Protein AF-A0A6N2YYC2-F1 (afdb_monomer_lite)

Radius of gyration: 17.38 Å; chains: 1; bounding box: 59×26×40 Å

Secondary structure (DSSP, 8-state):
--SS-HHHHHHHHHHHHHHHHHHHHHHHHHHTT-HHHHHHHHHHHHHS--GGG-HHHHHHHHHHHHIIIII----THHHHSPPSSHHHHHHHHHHHHHHHHHTT-HHHHHHHHHTTTTS-TTSHHHHHHHHHHHHT-

Structure (mmCIF, N/CA/C/O backbone):
data_AF-A0A6N2YYC2-F1
#
_entry.id   AF-A0A6N2YYC2-F1
#
loop_
_atom_site.group_PDB
_atom_site.id
_atom_site.type_symbol
_atom_site.label_atom_id
_atom_site.label_alt_id
_atom_site.label_comp_id
_atom_site.label_asym_id
_atom_site.label_entity_id
_atom_site.label_seq_id
_atom_site.pdbx_PDB_ins_code
_atom_site.Cartn_x
_atom_site.Cartn_y
_atom_site.Cartn_z
_atom_site.occupancy
_atom_site.B_iso_or_equiv
_atom_site.auth_seq_id
_atom_site.auth_comp_id
_atom_site.auth_asym_id
_atom_site.auth_atom_id
_atom_site.pdbx_PDB_model_num
ATOM 1 N N . MET A 1 1 ? 44.200 -0.763 -17.887 1.00 52.22 1 MET A N 1
ATOM 2 C CA . MET A 1 1 ? 42.762 -0.768 -18.244 1.00 52.22 1 MET A CA 1
ATOM 3 C C . MET A 1 1 ? 41.946 -1.064 -16.996 1.00 52.22 1 MET A C 1
ATOM 5 O O . MET A 1 1 ? 42.324 -1.965 -16.259 1.00 52.22 1 MET A O 1
ATOM 9 N N . SER A 1 2 ? 40.895 -0.287 -16.713 1.00 64.62 2 SER A N 1
ATOM 10 C CA . SER A 1 2 ? 40.058 -0.505 -15.522 1.00 64.6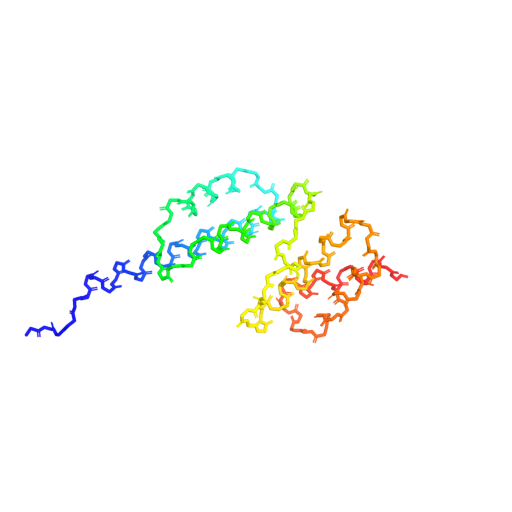2 2 SER A CA 1
ATOM 11 C C . SER A 1 2 ? 39.385 -1.879 -15.592 1.00 64.62 2 SER A C 1
ATOM 13 O O . SER A 1 2 ? 38.756 -2.204 -16.596 1.00 64.62 2 SER A O 1
ATOM 15 N N . LYS A 1 3 ? 39.495 -2.670 -14.516 1.00 82.19 3 LYS A N 1
ATOM 16 C CA . LYS A 1 3 ? 38.835 -3.982 -14.346 1.00 82.19 3 LYS A CA 1
ATOM 17 C C . LYS A 1 3 ? 37.299 -3.887 -14.411 1.00 82.19 3 LYS A C 1
ATOM 19 O O . LYS A 1 3 ? 36.624 -4.905 -14.526 1.00 82.19 3 LYS A O 1
ATOM 24 N N . TYR A 1 4 ? 36.753 -2.670 -14.337 1.00 82.38 4 TYR A N 1
ATOM 25 C CA . TYR A 1 4 ? 35.329 -2.393 -14.213 1.00 82.38 4 TYR A CA 1
ATOM 26 C C . TYR A 1 4 ? 34.798 -1.564 -15.384 1.00 82.38 4 TYR A C 1
ATOM 28 O O . TYR A 1 4 ? 35.331 -0.506 -15.723 1.00 82.38 4 TYR A O 1
ATOM 36 N N . ASN A 1 5 ? 33.678 -2.012 -15.957 1.00 91.12 5 ASN A N 1
ATOM 37 C CA . ASN A 1 5 ? 32.939 -1.266 -16.972 1.00 91.12 5 ASN A CA 1
ATOM 38 C C . ASN A 1 5 ? 31.990 -0.258 -16.297 1.00 91.12 5 ASN A C 1
ATOM 40 O O . ASN A 1 5 ? 30.835 -0.575 -16.004 1.00 91.12 5 ASN A O 1
ATOM 44 N N . LEU A 1 6 ? 32.488 0.956 -16.046 1.00 91.06 6 LEU A N 1
ATOM 45 C CA . LEU A 1 6 ? 31.743 2.020 -15.360 1.00 91.06 6 LEU A CA 1
ATOM 46 C C . LEU A 1 6 ? 30.436 2.395 -16.077 1.00 91.06 6 LEU A C 1
ATOM 48 O O . LEU A 1 6 ? 29.420 2.593 -15.417 1.00 91.06 6 LEU A O 1
ATOM 52 N N . LYS A 1 7 ? 30.420 2.402 -17.418 1.00 91.12 7 LYS A N 1
ATOM 53 C CA . LYS A 1 7 ? 29.208 2.677 -18.212 1.00 91.12 7 LYS A CA 1
ATOM 54 C C . LYS A 1 7 ? 28.099 1.663 -17.916 1.00 91.12 7 LYS A C 1
ATOM 56 O O . LYS A 1 7 ? 26.943 2.039 -17.742 1.00 91.12 7 LYS A O 1
ATOM 61 N N . LYS A 1 8 ? 28.453 0.379 -17.815 1.00 89.94 8 LYS A N 1
ATOM 62 C CA . LYS A 1 8 ? 27.513 -0.697 -17.465 1.00 89.94 8 LYS A CA 1
ATOM 63 C C . LYS A 1 8 ? 26.997 -0.565 -16.030 1.00 89.94 8 LYS A C 1
ATOM 65 O O . LYS A 1 8 ? 25.815 -0.798 -15.792 1.00 89.94 8 LYS A O 1
ATOM 70 N N . ILE A 1 9 ? 27.867 -0.203 -15.085 1.00 89.94 9 ILE A N 1
ATOM 71 C CA . ILE A 1 9 ? 27.485 0.006 -13.679 1.00 89.94 9 ILE A CA 1
ATOM 72 C C . ILE A 1 9 ? 26.501 1.173 -13.569 1.00 89.94 9 ILE A C 1
ATOM 74 O O . ILE A 1 9 ? 25.449 1.026 -12.951 1.00 89.94 9 ILE A O 1
ATOM 78 N N . TRP A 1 10 ? 26.802 2.292 -14.227 1.00 91.75 10 TRP A N 1
ATOM 79 C CA . TRP A 1 10 ? 25.946 3.474 -14.215 1.00 91.75 10 TRP A CA 1
ATOM 80 C C . TRP A 1 10 ? 24.581 3.215 -14.862 1.00 91.75 10 TRP A C 1
ATOM 82 O O . TRP A 1 10 ? 23.561 3.607 -14.304 1.00 91.75 10 TRP A O 1
ATOM 92 N N . GLY A 1 11 ? 24.540 2.470 -15.975 1.00 91.81 11 GLY A N 1
ATOM 93 C CA . GLY A 1 11 ? 23.280 2.041 -16.591 1.00 91.81 11 GLY A CA 1
ATOM 94 C C . GLY A 1 11 ? 22.398 1.236 -15.630 1.00 91.81 11 GLY A C 1
ATOM 95 O O . GLY A 1 11 ? 21.236 1.569 -15.444 1.00 91.81 11 GLY A O 1
ATOM 96 N N . ARG A 1 12 ? 22.969 0.241 -14.934 1.00 89.88 12 ARG A N 1
ATOM 97 C CA . ARG A 1 12 ? 22.229 -0.568 -13.945 1.00 89.88 12 ARG A CA 1
ATOM 98 C C . ARG A 1 12 ? 21.709 0.250 -12.767 1.00 89.88 12 ARG A C 1
ATOM 100 O O . ARG A 1 12 ? 20.599 -0.001 -12.305 1.00 89.88 12 ARG A O 1
ATOM 107 N N . LEU A 1 13 ? 22.517 1.189 -12.269 1.00 91.50 13 LEU A N 1
ATOM 108 C CA . LEU A 1 13 ? 22.107 2.080 -11.186 1.00 91.50 13 LEU A CA 1
ATOM 109 C C . LEU A 1 13 ? 20.922 2.938 -11.628 1.00 91.50 13 LEU A C 1
ATOM 111 O O . LEU A 1 13 ? 19.908 2.953 -10.945 1.00 91.50 13 LEU A O 1
ATOM 115 N N . ARG A 1 14 ? 21.026 3.578 -12.797 1.00 93.44 14 ARG A N 1
ATOM 116 C CA . ARG A 1 14 ? 19.960 4.405 -13.368 1.00 93.44 14 ARG A CA 1
ATOM 117 C C . ARG A 1 14 ? 18.664 3.618 -13.550 1.00 93.44 14 ARG A C 1
ATOM 119 O O . ARG A 1 14 ? 17.609 4.109 -13.170 1.00 93.44 14 ARG A O 1
ATOM 126 N N . ASP A 1 15 ? 18.741 2.409 -14.098 1.00 94.62 15 ASP A N 1
ATOM 127 C CA . ASP A 1 15 ? 17.562 1.576 -14.347 1.00 94.62 15 ASP A CA 1
ATOM 128 C C . ASP A 1 15 ? 16.889 1.141 -13.029 1.00 94.62 15 ASP A C 1
ATOM 130 O O . ASP A 1 15 ? 15.665 1.137 -12.928 1.00 94.62 15 ASP A O 1
ATOM 134 N N . TYR A 1 16 ? 17.684 0.831 -11.995 1.00 94.12 16 TYR A N 1
ATOM 135 C CA . TYR A 1 16 ? 17.166 0.549 -10.651 1.00 94.12 16 TYR A CA 1
ATOM 136 C C . TYR A 1 16 ? 16.518 1.784 -10.015 1.00 94.12 16 TYR A C 1
ATOM 138 O O . TYR A 1 16 ? 15.413 1.690 -9.491 1.00 94.12 16 TYR A O 1
ATOM 146 N N . THR A 1 17 ? 17.176 2.944 -10.085 1.00 94.94 17 THR A N 1
ATOM 147 C CA . THR A 1 17 ? 16.626 4.203 -9.569 1.00 94.94 17 THR A CA 1
ATOM 148 C C . THR A 1 17 ? 15.314 4.548 -10.264 1.00 94.94 17 THR A C 1
ATOM 150 O O . THR A 1 17 ? 14.357 4.884 -9.583 1.00 94.94 17 THR A O 1
ATOM 153 N N . PHE A 1 18 ? 15.237 4.402 -11.590 1.00 96.44 18 PHE A N 1
ATOM 154 C CA . PHE A 1 18 ? 14.009 4.650 -12.343 1.00 96.44 18 PHE A CA 1
ATOM 155 C C . PHE A 1 18 ? 12.859 3.759 -11.861 1.00 96.44 18 PHE A C 1
ATOM 157 O O . PHE A 1 18 ? 11.798 4.274 -11.531 1.00 96.44 18 PHE A O 1
ATOM 164 N N . LEU A 1 19 ? 13.095 2.447 -11.729 1.00 96.88 19 LEU A N 1
ATOM 165 C CA . LEU A 1 19 ? 12.095 1.498 -11.234 1.00 96.88 19 LEU A CA 1
ATOM 166 C C . LEU A 1 19 ? 11.551 1.890 -9.848 1.00 96.88 19 LEU A C 1
ATOM 168 O O . LEU A 1 19 ? 10.338 1.944 -9.655 1.00 96.88 19 LEU A O 1
ATOM 172 N N . ILE A 1 20 ? 12.443 2.176 -8.894 1.00 96.50 20 ILE A N 1
ATOM 173 C CA . ILE A 1 20 ? 12.047 2.532 -7.525 1.00 96.50 20 ILE A CA 1
ATOM 174 C C . ILE A 1 20 ? 11.344 3.891 -7.489 1.00 96.50 20 ILE A C 1
ATOM 176 O O . ILE A 1 20 ? 10.309 4.021 -6.844 1.00 96.50 20 ILE A O 1
ATOM 180 N N . SER A 1 21 ? 11.857 4.895 -8.202 1.00 96.94 21 SER A N 1
ATOM 181 C CA . SER A 1 21 ? 11.240 6.221 -8.239 1.00 96.94 21 SER A CA 1
ATOM 182 C C . SER A 1 21 ? 9.846 6.192 -8.865 1.00 96.94 21 SER A C 1
ATOM 184 O O . SER A 1 21 ? 8.949 6.825 -8.320 1.00 96.94 21 SER A O 1
ATOM 186 N N . SER A 1 22 ? 9.627 5.441 -9.951 1.00 98.00 22 SER A N 1
ATOM 187 C CA . SER A 1 22 ? 8.288 5.278 -10.536 1.00 98.00 22 SER A CA 1
ATOM 188 C C . SER A 1 22 ? 7.309 4.635 -9.556 1.00 98.00 22 SER A C 1
ATOM 190 O O . SER A 1 22 ? 6.174 5.086 -9.449 1.00 98.00 22 SER A O 1
ATOM 192 N N . PHE A 1 23 ? 7.751 3.618 -8.813 1.00 98.12 23 PHE A N 1
ATOM 193 C CA . PHE A 1 23 ? 6.931 2.965 -7.795 1.00 98.12 23 PHE A CA 1
ATOM 194 C C . PHE A 1 23 ? 6.575 3.899 -6.627 1.00 98.12 23 PHE A C 1
ATOM 196 O O . PHE A 1 23 ? 5.410 3.988 -6.244 1.00 98.12 23 PHE A O 1
ATOM 203 N N . GLU A 1 24 ? 7.552 4.616 -6.064 1.00 97.69 24 GLU A N 1
ATOM 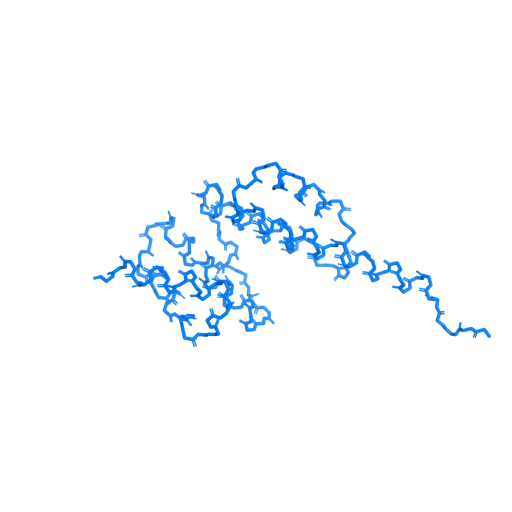204 C CA . GLU A 1 24 ? 7.290 5.507 -4.927 1.00 97.69 24 GLU A CA 1
ATOM 205 C C . GLU A 1 24 ? 6.444 6.721 -5.328 1.00 97.69 24 GLU A C 1
ATOM 207 O O . GLU A 1 24 ? 5.538 7.098 -4.588 1.00 97.69 24 GLU A O 1
ATOM 212 N N . LEU A 1 25 ? 6.671 7.298 -6.515 1.00 98.44 25 LEU A N 1
ATOM 213 C CA . LEU A 1 25 ? 5.842 8.396 -7.021 1.00 98.44 25 LEU A CA 1
ATOM 214 C C . LEU A 1 25 ? 4.404 7.940 -7.275 1.00 98.44 25 LEU A C 1
ATOM 216 O O . LEU A 1 25 ? 3.483 8.635 -6.862 1.00 98.44 25 LEU A O 1
ATOM 220 N N . LEU A 1 26 ? 4.204 6.742 -7.837 1.00 98.75 26 LEU A N 1
ATOM 221 C CA . LEU A 1 26 ? 2.870 6.163 -7.987 1.00 98.75 26 LEU A CA 1
ATOM 222 C C . LEU A 1 26 ? 2.145 6.044 -6.639 1.00 98.75 26 LEU A C 1
ATOM 224 O O . LEU A 1 26 ? 0.994 6.456 -6.521 1.00 98.75 26 LEU A O 1
ATOM 228 N N . LYS A 1 27 ? 2.817 5.531 -5.601 1.00 97.94 27 LYS A N 1
ATOM 229 C CA . LYS A 1 27 ? 2.237 5.450 -4.251 1.00 97.94 27 LYS A CA 1
ATOM 230 C C . LYS A 1 27 ? 1.819 6.815 -3.717 1.00 97.94 27 LYS A C 1
ATOM 232 O O . LYS A 1 27 ? 0.736 6.930 -3.152 1.00 97.94 27 LYS A O 1
ATOM 237 N N . VAL A 1 28 ? 2.657 7.838 -3.890 1.00 98.06 28 VAL A N 1
ATOM 238 C CA . VAL A 1 28 ? 2.321 9.208 -3.477 1.00 98.06 28 VAL A CA 1
ATOM 239 C C . VAL A 1 28 ? 1.092 9.711 -4.237 1.00 98.06 28 VAL A C 1
ATOM 241 O O . VAL A 1 28 ? 0.156 10.197 -3.606 1.00 98.06 28 VAL A O 1
ATOM 244 N N . SER A 1 29 ? 1.042 9.539 -5.559 1.00 98.56 29 SER A N 1
ATOM 245 C CA . SER A 1 29 ? -0.100 9.955 -6.385 1.00 98.56 29 SER A CA 1
ATOM 246 C C . SER A 1 29 ? -1.403 9.256 -5.990 1.00 98.56 29 SER A C 1
ATOM 248 O O . SER A 1 29 ? -2.448 9.903 -5.966 1.00 98.56 29 SER A O 1
ATOM 250 N N . ILE A 1 30 ? -1.343 7.971 -5.615 1.00 98.56 30 ILE A N 1
ATOM 251 C CA . ILE A 1 30 ? -2.493 7.218 -5.089 1.00 98.56 30 ILE A CA 1
ATOM 252 C C . ILE A 1 30 ? -3.042 7.875 -3.815 1.00 98.56 30 ILE A C 1
ATOM 254 O O . ILE A 1 30 ? -4.240 8.136 -3.727 1.00 98.56 30 ILE A O 1
ATOM 258 N N . HIS A 1 31 ? -2.177 8.190 -2.847 1.00 97.25 31 HIS A N 1
ATOM 259 C CA . HIS A 1 31 ? -2.593 8.838 -1.594 1.00 97.25 31 HIS A CA 1
ATOM 260 C C . HIS A 1 31 ? -3.095 10.269 -1.793 1.00 97.25 31 HIS A C 1
ATOM 262 O O . HIS A 1 31 ? -3.999 10.704 -1.085 1.00 97.25 31 HIS A O 1
ATOM 268 N N . LEU A 1 32 ? -2.561 10.983 -2.786 1.00 97.75 32 LEU A N 1
ATOM 269 C CA . LEU A 1 32 ? -3.039 12.310 -3.183 1.00 97.75 32 LEU A CA 1
ATOM 270 C C . LEU A 1 32 ? -4.322 12.279 -4.027 1.00 97.75 32 LEU A C 1
ATOM 272 O O . LEU A 1 32 ? -4.871 13.341 -4.311 1.00 97.75 32 LEU A O 1
ATOM 276 N N . GLN A 1 33 ? -4.800 11.095 -4.424 1.00 97.94 33 GLN A N 1
ATOM 277 C CA . GLN A 1 33 ? -5.955 10.921 -5.310 1.00 97.94 33 GLN A CA 1
ATOM 278 C C . GLN A 1 33 ? -5.783 11.621 -6.678 1.00 97.94 33 GLN A C 1
ATOM 280 O O . GLN A 1 33 ? -6.767 11.978 -7.330 1.00 97.94 33 GLN A O 1
ATOM 285 N N . ASP A 1 34 ? -4.542 11.816 -7.150 1.00 98.44 34 ASP A N 1
ATOM 286 C CA . ASP A 1 34 ? -4.280 12.446 -8.452 1.00 98.44 34 ASP A CA 1
ATOM 287 C C . ASP A 1 34 ? -4.353 11.407 -9.576 1.00 98.44 34 ASP A C 1
ATOM 289 O O . ASP A 1 34 ? -3.364 10.770 -9.940 1.00 98.44 34 ASP A O 1
ATOM 293 N N . ALA A 1 35 ? -5.544 11.246 -10.153 1.00 98.12 35 ALA A N 1
ATOM 294 C CA . ALA A 1 35 ? -5.806 10.273 -11.211 1.00 98.12 35 ALA A CA 1
ATOM 295 C C . ALA A 1 35 ? -4.889 10.415 -12.442 1.00 98.12 35 ALA A C 1
ATOM 297 O O . ALA A 1 35 ? -4.596 9.415 -13.103 1.00 98.12 35 ALA A O 1
ATOM 298 N N . ARG A 1 36 ? -4.431 11.634 -12.765 1.00 98.31 36 ARG A N 1
ATOM 299 C CA . ARG A 1 36 ? -3.553 11.863 -13.925 1.00 98.31 36 ARG A CA 1
ATOM 300 C C . ARG A 1 36 ? -2.160 11.325 -13.640 1.00 98.31 36 ARG A C 1
ATOM 302 O O . ARG A 1 36 ? -1.617 10.586 -14.460 1.00 98.31 36 ARG A O 1
ATOM 309 N N . ASP A 1 37 ? -1.620 11.655 -12.472 1.00 98.44 37 ASP A N 1
ATOM 310 C CA . ASP A 1 37 ? -0.295 11.192 -12.073 1.00 98.44 37 ASP A CA 1
ATOM 311 C C . ASP A 1 37 ? -0.286 9.687 -11.786 1.00 98.44 37 ASP A C 1
ATOM 313 O O . ASP A 1 37 ? 0.680 9.013 -12.137 1.00 98.44 37 ASP A O 1
ATOM 317 N N . ILE A 1 38 ? -1.377 9.130 -11.243 1.00 98.69 38 ILE A N 1
ATOM 318 C CA . ILE A 1 38 ? -1.549 7.676 -11.099 1.00 98.69 38 ILE A CA 1
ATOM 319 C C . ILE A 1 38 ? -1.382 6.998 -12.462 1.00 98.69 38 ILE A C 1
ATOM 321 O O . ILE A 1 38 ? -0.498 6.158 -12.618 1.00 98.69 38 ILE A O 1
ATOM 325 N N . ALA A 1 39 ? -2.164 7.403 -13.468 1.00 98.44 39 ALA A N 1
ATOM 326 C CA . ALA A 1 39 ? -2.085 6.806 -14.800 1.00 98.44 39 ALA A CA 1
ATOM 327 C C . ALA A 1 39 ? -0.685 6.962 -15.422 1.00 98.44 39 ALA A C 1
ATOM 329 O O . ALA A 1 39 ? -0.150 6.022 -16.016 1.00 98.44 39 ALA A O 1
ATOM 330 N N . PHE A 1 40 ? -0.061 8.132 -15.248 1.00 98.50 40 PHE A N 1
ATOM 331 C CA . PHE A 1 40 ? 1.290 8.391 -15.736 1.00 98.50 40 PHE A CA 1
ATOM 332 C C . PHE A 1 40 ? 2.329 7.467 -15.086 1.00 98.50 40 PHE A C 1
ATOM 334 O O . PHE A 1 40 ? 3.115 6.831 -15.793 1.00 98.50 40 PHE A O 1
ATOM 341 N N . PHE A 1 41 ? 2.351 7.363 -13.755 1.00 98.62 41 PHE A N 1
ATOM 342 C CA . PHE A 1 41 ? 3.351 6.562 -13.052 1.00 98.62 41 PHE A CA 1
ATOM 343 C C . PHE A 1 41 ? 3.087 5.054 -13.133 1.00 98.62 41 PHE A C 1
ATOM 345 O O . PHE A 1 41 ? 4.055 4.293 -13.138 1.00 98.62 41 PHE A O 1
ATOM 352 N N . GLU A 1 42 ? 1.839 4.606 -13.300 1.00 98.31 42 GLU A N 1
ATOM 353 C CA . GLU A 1 42 ? 1.525 3.221 -13.687 1.00 98.31 42 GLU A CA 1
ATOM 354 C C . GLU A 1 42 ? 2.171 2.871 -15.033 1.00 98.31 42 GLU A C 1
ATOM 356 O O . GLU A 1 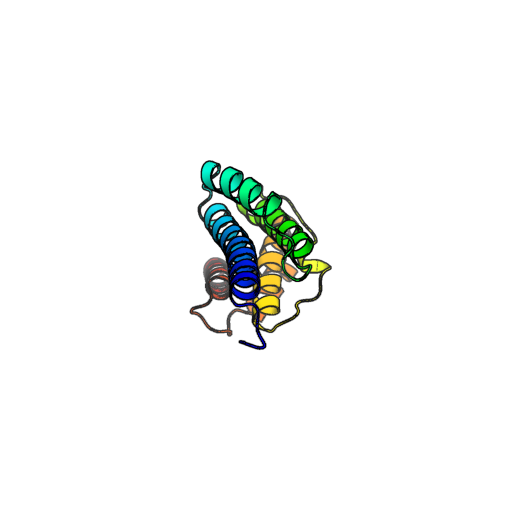42 ? 2.847 1.844 -15.165 1.00 98.31 42 GLU A O 1
ATOM 361 N N . GLU A 1 43 ? 2.041 3.759 -16.023 1.00 98.12 43 GLU A N 1
ATOM 362 C CA . GLU A 1 43 ? 2.688 3.581 -17.319 1.00 98.12 43 GLU A CA 1
ATOM 363 C C . GLU A 1 43 ? 4.220 3.557 -17.177 1.00 98.12 43 GLU A C 1
ATOM 365 O O . GLU A 1 43 ? 4.866 2.651 -17.717 1.00 98.12 43 GLU A O 1
ATOM 370 N N . GLN A 1 44 ? 4.814 4.486 -16.415 1.00 97.88 44 GLN A N 1
ATOM 371 C CA . GLN A 1 44 ? 6.266 4.503 -16.184 1.00 97.88 44 GLN A CA 1
ATOM 372 C C . GLN A 1 44 ? 6.754 3.221 -15.498 1.00 97.88 44 GLN A C 1
ATOM 374 O O . GLN A 1 44 ? 7.745 2.629 -15.932 1.00 97.88 44 GLN A O 1
ATOM 379 N N . LEU A 1 45 ? 6.042 2.757 -14.467 1.00 97.62 45 LEU A N 1
ATOM 380 C CA . LEU A 1 45 ? 6.383 1.544 -13.732 1.00 97.62 45 LEU A CA 1
ATOM 381 C C . LEU A 1 45 ? 6.294 0.301 -14.629 1.00 97.62 45 LEU A C 1
ATOM 383 O O . LEU A 1 45 ? 7.185 -0.549 -14.590 1.00 97.62 45 LEU A O 1
ATOM 387 N N . SER A 1 46 ? 5.278 0.211 -15.494 1.00 95.50 46 SER A N 1
ATOM 388 C CA . SER A 1 46 ? 5.138 -0.911 -16.434 1.00 95.50 46 SER A CA 1
ATOM 389 C C . SER A 1 46 ? 6.313 -0.992 -17.424 1.00 95.50 46 SER A C 1
ATOM 391 O O . SER A 1 46 ? 6.864 -2.078 -17.666 1.00 95.50 46 SER A O 1
ATOM 393 N N . LYS A 1 47 ? 6.755 0.170 -17.929 1.00 94.88 47 LYS A N 1
ATOM 394 C CA . LYS A 1 47 ? 7.869 0.326 -18.877 1.00 94.88 47 LYS A CA 1
ATOM 395 C C . LYS A 1 47 ? 9.246 0.245 -18.220 1.00 94.88 47 LYS A C 1
ATOM 397 O O . LYS A 1 47 ? 10.240 0.095 -18.933 1.00 94.88 47 LYS A O 1
ATOM 402 N N . ALA A 1 48 ? 9.329 0.321 -16.893 1.00 95.38 48 ALA A N 1
ATOM 403 C CA . ALA A 1 48 ? 10.596 0.262 -16.184 1.00 95.38 48 ALA A CA 1
ATOM 404 C C . ALA A 1 48 ? 11.340 -1.063 -16.466 1.00 95.38 48 ALA A C 1
ATOM 406 O O . ALA A 1 48 ? 10.713 -2.130 -16.589 1.00 95.38 48 ALA A O 1
ATOM 407 N N . PRO A 1 49 ? 12.682 -1.035 -16.563 1.00 94.19 49 PRO A N 1
ATOM 408 C CA . PRO A 1 49 ? 13.478 -2.252 -16.640 1.00 94.19 49 PRO A CA 1
ATOM 409 C C . PRO A 1 49 ? 13.285 -3.103 -15.382 1.00 94.19 49 PRO A C 1
ATOM 411 O O . PRO A 1 49 ? 13.215 -2.568 -14.275 1.00 94.19 49 PRO A O 1
ATOM 414 N N . ASP A 1 50 ? 13.265 -4.429 -15.527 1.00 92.62 50 ASP A N 1
ATOM 415 C CA . ASP A 1 50 ? 13.213 -5.345 -14.381 1.00 92.62 50 ASP A CA 1
ATOM 416 C C . ASP A 1 50 ? 14.591 -5.487 -13.712 1.00 92.62 50 ASP A C 1
ATOM 418 O O . ASP A 1 50 ? 15.261 -6.523 -13.739 1.00 92.62 50 ASP A O 1
ATOM 422 N N . SER A 1 51 ? 15.071 -4.375 -13.159 1.00 84.00 51 SER A N 1
ATOM 423 C CA . SER A 1 51 ? 16.353 -4.322 -12.473 1.00 84.00 51 SER A CA 1
ATOM 424 C C . SER A 1 51 ? 16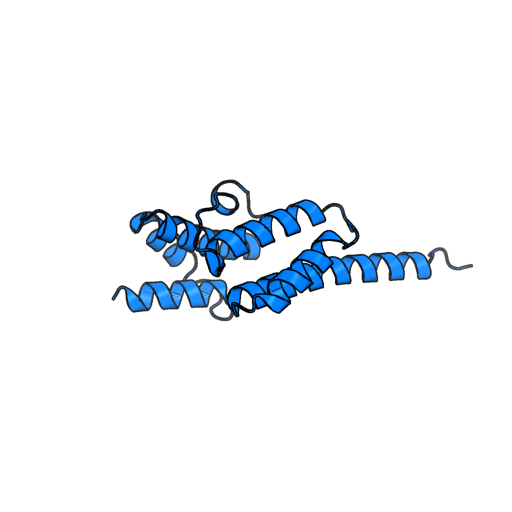.272 -5.140 -11.184 1.00 84.00 51 SER A C 1
ATOM 426 O O . SER A 1 51 ? 15.503 -4.817 -10.282 1.00 84.00 51 SER A O 1
ATOM 428 N N . LYS A 1 52 ? 17.093 -6.196 -11.096 1.00 83.44 52 LYS A N 1
ATOM 429 C CA . LYS A 1 52 ? 17.158 -7.156 -9.974 1.00 83.44 52 LYS A CA 1
ATOM 430 C C . LYS A 1 52 ? 15.932 -8.075 -9.802 1.00 83.44 52 LYS A C 1
ATOM 432 O O . LYS A 1 52 ? 15.844 -8.726 -8.768 1.00 83.44 52 LYS A O 1
ATOM 437 N N . GLY A 1 53 ? 15.034 -8.176 -10.786 1.00 87.38 53 GLY A N 1
ATOM 438 C CA . GLY A 1 53 ? 13.920 -9.140 -10.753 1.00 87.38 53 GLY A CA 1
ATOM 439 C C . GLY A 1 53 ? 12.761 -8.767 -9.818 1.00 87.38 53 GLY A C 1
ATOM 440 O O . GLY A 1 53 ? 11.953 -9.622 -9.469 1.00 87.38 53 GLY A O 1
ATOM 441 N N . GLY A 1 54 ? 12.704 -7.515 -9.352 1.00 90.62 54 GLY A N 1
ATOM 442 C CA . GLY A 1 54 ? 11.712 -7.047 -8.379 1.00 90.62 54 GLY A CA 1
ATOM 443 C C . GLY A 1 54 ? 10.492 -6.356 -8.989 1.00 90.62 54 GLY A C 1
ATOM 444 O O . GLY A 1 54 ? 9.563 -6.023 -8.253 1.00 90.62 54 GLY A O 1
ATOM 445 N N . LYS A 1 55 ? 10.459 -6.113 -10.308 1.00 95.62 55 LYS A N 1
ATOM 446 C CA . LYS A 1 55 ? 9.421 -5.270 -10.921 1.00 95.62 55 LYS A CA 1
ATOM 447 C C . LYS A 1 55 ? 8.020 -5.838 -10.735 1.00 95.62 55 LYS A C 1
ATOM 449 O O . LYS A 1 55 ? 7.118 -5.094 -10.370 1.00 95.62 55 LYS A O 1
ATOM 454 N N . ALA A 1 56 ? 7.835 -7.139 -10.955 1.00 95.56 56 ALA A N 1
ATOM 455 C CA . ALA A 1 56 ? 6.520 -7.770 -10.833 1.00 95.56 56 ALA A CA 1
ATOM 456 C C . ALA A 1 56 ? 5.929 -7.598 -9.424 1.00 95.56 56 ALA A C 1
ATOM 458 O O . ALA A 1 56 ? 4.751 -7.279 -9.285 1.00 95.56 56 ALA A O 1
ATOM 459 N N . LYS A 1 57 ? 6.770 -7.719 -8.387 1.00 94.75 57 LYS A N 1
ATOM 460 C CA . LYS A 1 57 ? 6.378 -7.493 -6.992 1.00 94.75 57 LYS A CA 1
ATOM 461 C C . LYS A 1 57 ? 5.956 -6.043 -6.747 1.00 94.75 57 LYS A C 1
ATOM 463 O O . LYS A 1 57 ? 4.929 -5.808 -6.121 1.00 94.75 57 LYS A O 1
ATOM 468 N N . LEU A 1 58 ? 6.718 -5.076 -7.264 1.00 96.44 58 LEU A N 1
ATOM 469 C CA . LEU A 1 58 ? 6.389 -3.651 -7.139 1.00 96.44 58 LEU A CA 1
ATOM 470 C C . LEU A 1 58 ? 5.091 -3.291 -7.872 1.00 96.44 58 LEU A C 1
ATOM 472 O O . LEU A 1 58 ? 4.282 -2.544 -7.334 1.00 96.44 58 LEU A O 1
ATOM 476 N N . VAL A 1 59 ? 4.865 -3.852 -9.063 1.00 97.69 59 VAL A N 1
ATOM 477 C CA . VAL A 1 59 ? 3.620 -3.666 -9.826 1.00 97.69 59 VAL A CA 1
ATOM 478 C C . VAL A 1 59 ? 2.424 -4.239 -9.067 1.00 97.69 59 VAL A C 1
ATOM 480 O O . VAL A 1 59 ? 1.435 -3.537 -8.887 1.00 97.69 59 VAL A O 1
ATOM 483 N N . ALA A 1 60 ? 2.522 -5.477 -8.569 1.00 97.50 60 ALA A N 1
ATOM 484 C CA . ALA A 1 60 ? 1.448 -6.105 -7.799 1.00 97.50 60 ALA A CA 1
ATOM 485 C C . ALA A 1 60 ? 1.130 -5.324 -6.514 1.00 97.50 60 ALA A C 1
ATOM 487 O O . ALA A 1 60 ? -0.033 -5.073 -6.207 1.00 97.50 60 ALA A O 1
ATOM 488 N N . GLN A 1 61 ? 2.165 -4.876 -5.799 1.00 98.00 61 GLN A N 1
ATOM 489 C CA . GLN A 1 61 ? 1.996 -4.051 -4.609 1.00 98.00 61 GLN A CA 1
ATOM 490 C C . GLN A 1 61 ? 1.348 -2.700 -4.928 1.00 98.00 61 GLN A C 1
ATOM 492 O O . GLN A 1 61 ? 0.452 -2.283 -4.203 1.00 98.00 61 GLN A O 1
ATOM 497 N N . ALA A 1 62 ? 1.774 -2.014 -5.992 1.00 98.31 62 ALA A N 1
ATOM 498 C CA . ALA A 1 62 ? 1.182 -0.738 -6.388 1.00 98.31 62 ALA A CA 1
ATOM 499 C C . ALA A 1 62 ? -0.296 -0.887 -6.772 1.00 98.31 62 ALA A C 1
ATOM 501 O O . ALA A 1 62 ? -1.111 -0.067 -6.353 1.00 98.31 62 ALA A O 1
ATOM 502 N N . GLN A 1 63 ? -0.645 -1.959 -7.494 1.00 98.56 63 GLN A N 1
ATOM 503 C CA . GLN A 1 63 ? -2.033 -2.270 -7.828 1.00 98.56 63 GLN A CA 1
ATOM 504 C C . GLN A 1 63 ? -2.871 -2.479 -6.564 1.00 98.56 63 GLN A C 1
ATOM 506 O O . GLN A 1 63 ? -3.906 -1.844 -6.418 1.00 98.56 63 GLN A O 1
ATOM 511 N N . ALA A 1 64 ? -2.389 -3.278 -5.609 1.00 98.69 64 ALA A N 1
ATOM 512 C CA . ALA A 1 64 ? -3.108 -3.502 -4.357 1.00 98.69 64 ALA A CA 1
ATOM 513 C C . ALA A 1 64 ? -3.311 -2.211 -3.547 1.00 98.69 64 ALA A C 1
ATOM 515 O O . ALA A 1 64 ? -4.380 -1.996 -2.981 1.00 98.69 64 ALA A O 1
ATOM 516 N N . ILE A 1 65 ? -2.307 -1.325 -3.511 1.00 98.62 65 ILE A N 1
ATOM 517 C CA . ILE A 1 65 ? -2.436 -0.013 -2.856 1.00 98.62 65 ILE A CA 1
ATOM 518 C C . ILE A 1 65 ? -3.492 0.833 -3.568 1.00 98.62 65 ILE A C 1
ATOM 520 O O . ILE A 1 65 ? -4.315 1.450 -2.899 1.00 98.62 65 ILE A O 1
ATOM 524 N N . LYS A 1 66 ? -3.494 0.860 -4.905 1.00 98.75 66 LYS A N 1
ATOM 525 C CA . LYS A 1 66 ? -4.494 1.590 -5.692 1.00 98.75 66 LYS A CA 1
ATOM 526 C C . LYS A 1 66 ? -5.902 1.053 -5.448 1.00 98.75 66 LYS A C 1
ATOM 528 O O . LYS A 1 66 ? -6.797 1.855 -5.192 1.00 98.75 66 LYS A O 1
ATOM 533 N N . ASP A 1 67 ? -6.084 -0.264 -5.468 1.00 98.81 67 ASP A N 1
ATOM 534 C CA . ASP A 1 67 ? -7.383 -0.896 -5.228 1.00 98.81 67 ASP A CA 1
ATOM 535 C C . ASP A 1 67 ? -7.929 -0.478 -3.855 1.00 98.81 67 ASP A C 1
ATOM 537 O O . ASP A 1 67 ? -9.012 0.096 -3.762 1.00 98.81 67 ASP A O 1
ATOM 541 N N . ILE A 1 68 ? -7.123 -0.629 -2.800 1.00 98.62 68 ILE A N 1
ATOM 542 C CA . ILE A 1 68 ? -7.535 -0.330 -1.422 1.00 98.62 68 ILE A CA 1
ATOM 543 C C . ILE A 1 68 ? -7.747 1.178 -1.199 1.00 98.62 68 ILE A C 1
ATOM 545 O O . ILE A 1 68 ? -8.742 1.605 -0.612 1.00 98.62 68 ILE A O 1
ATOM 549 N N . VAL A 1 69 ? -6.803 2.018 -1.630 1.00 98.38 69 VAL A N 1
ATOM 550 C CA . VAL A 1 69 ? -6.763 3.438 -1.240 1.00 98.38 69 VAL A CA 1
ATOM 551 C C . VAL A 1 69 ? -7.552 4.330 -2.192 1.00 98.38 69 VAL A C 1
ATOM 553 O O . VAL A 1 69 ? -8.224 5.253 -1.725 1.00 98.38 69 VAL A O 1
ATOM 556 N N . PHE A 1 70 ? -7.472 4.080 -3.498 1.00 98.50 70 PHE A N 1
ATOM 557 C CA . PHE A 1 70 ? -8.086 4.918 -4.529 1.00 98.50 70 PHE A CA 1
ATOM 558 C C . PHE A 1 70 ? -9.436 4.353 -4.980 1.00 98.50 70 PHE A C 1
ATOM 560 O O . PHE A 1 70 ? -10.441 5.052 -4.881 1.00 98.50 70 PHE A O 1
ATOM 567 N N . ASN A 1 71 ? -9.489 3.082 -5.397 1.00 98.38 71 ASN A N 1
ATOM 568 C CA . ASN A 1 71 ? -10.738 2.477 -5.882 1.00 98.38 71 ASN A CA 1
ATOM 569 C C . ASN A 1 71 ? -11.714 2.123 -4.748 1.00 98.38 71 ASN A C 1
ATOM 571 O O . ASN A 1 71 ? -12.912 2.015 -4.997 1.00 98.38 71 ASN A O 1
ATOM 575 N N . LYS A 1 72 ? -11.214 1.965 -3.513 1.00 98.19 72 LYS A N 1
ATOM 576 C CA . LYS A 1 72 ? -11.970 1.450 -2.354 1.00 98.19 72 LYS A CA 1
ATOM 577 C C . LYS A 1 72 ? -12.481 0.023 -2.579 1.00 98.19 72 LYS A C 1
ATOM 579 O O . LYS A 1 72 ? -13.587 -0.332 -2.181 1.00 98.19 72 LYS A O 1
ATOM 584 N N . GLU A 1 73 ? -11.641 -0.797 -3.196 1.00 98.56 73 GLU A N 1
ATOM 585 C CA . GLU A 1 73 ? -11.889 -2.201 -3.506 1.00 98.56 73 GLU A CA 1
ATOM 586 C C . GLU A 1 73 ? -10.986 -3.106 -2.660 1.00 98.56 73 GLU A C 1
ATOM 588 O O . GLU A 1 73 ? -9.834 -2.778 -2.366 1.00 98.56 73 GLU A O 1
ATOM 593 N N . VAL A 1 74 ? -11.519 -4.259 -2.251 1.00 98.50 74 VAL A N 1
ATOM 594 C CA . VAL A 1 74 ? -10.775 -5.232 -1.441 1.00 98.50 74 VAL A CA 1
ATOM 595 C C . VAL A 1 74 ? -9.661 -5.891 -2.258 1.00 98.50 74 VAL A C 1
ATOM 597 O O . VAL A 1 74 ? -9.868 -6.277 -3.408 1.00 98.50 74 VAL A O 1
ATOM 600 N N . ASN A 1 75 ? -8.486 -6.070 -1.654 1.00 98.56 75 ASN A N 1
ATOM 601 C CA . ASN A 1 75 ? -7.352 -6.754 -2.273 1.00 98.56 75 ASN A CA 1
ATOM 602 C C . ASN A 1 75 ? -6.502 -7.499 -1.226 1.00 98.56 75 ASN A C 1
ATOM 604 O O . ASN A 1 75 ? -5.959 -6.905 -0.296 1.00 98.56 75 ASN A O 1
ATOM 608 N N . ASP A 1 76 ? -6.344 -8.812 -1.401 1.00 96.94 76 ASP A N 1
ATOM 609 C CA . ASP A 1 76 ? -5.717 -9.709 -0.416 1.00 96.94 76 ASP A CA 1
ATOM 610 C C . ASP A 1 76 ? -4.182 -9.769 -0.493 1.00 96.94 76 ASP A C 1
ATOM 612 O O . ASP A 1 76 ? -3.551 -10.568 0.207 1.00 96.94 76 ASP A O 1
ATOM 616 N N . TYR A 1 77 ? -3.543 -8.934 -1.319 1.00 98.06 77 TYR A N 1
ATOM 617 C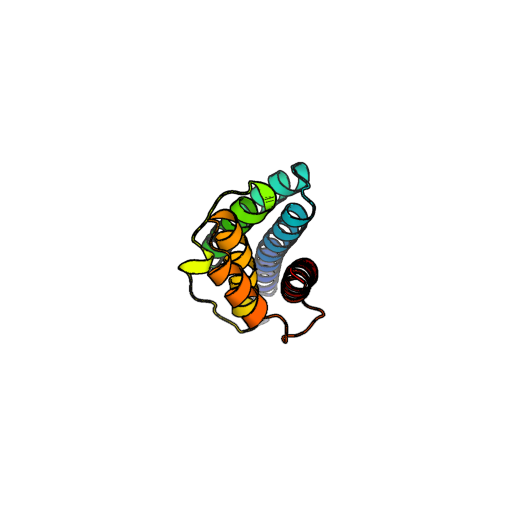 CA . TYR A 1 77 ? -2.087 -8.942 -1.494 1.00 98.06 77 TYR A CA 1
ATOM 618 C C . TYR A 1 77 ? -1.331 -8.829 -0.159 1.00 98.06 77 TYR A C 1
ATOM 620 O O . TYR A 1 77 ? -0.410 -9.606 0.102 1.00 98.06 77 TYR A O 1
ATOM 628 N N . PHE A 1 78 ? -1.739 -7.896 0.709 1.00 97.25 78 PHE A N 1
ATOM 629 C CA . PHE A 1 78 ? -1.086 -7.648 2.002 1.00 97.25 78 PHE A CA 1
ATOM 630 C C . PHE A 1 78 ? -1.414 -8.694 3.073 1.00 97.25 78 PHE A C 1
ATOM 632 O O . PHE A 1 78 ? -0.669 -8.815 4.041 1.00 97.25 78 PHE A O 1
ATOM 639 N N . ASP A 1 79 ? -2.489 -9.463 2.882 1.00 93.94 79 ASP A N 1
ATOM 640 C CA . ASP A 1 79 ? -2.896 -10.547 3.779 1.00 93.94 79 ASP A CA 1
ATOM 641 C C . ASP A 1 79 ? -2.171 -11.868 3.460 1.00 93.94 79 ASP A C 1
ATOM 643 O O . ASP A 1 79 ? -2.025 -12.726 4.329 1.00 93.94 79 ASP A O 1
ATOM 647 N N . THR A 1 80 ? -1.730 -12.046 2.210 1.00 94.50 80 THR A N 1
ATOM 648 C CA . THR A 1 80 ? -1.202 -13.322 1.687 1.00 94.50 80 THR A CA 1
ATOM 649 C C . THR A 1 80 ? 0.297 -13.311 1.399 1.00 94.50 80 THR A C 1
ATOM 651 O O . THR A 1 80 ? 0.901 -14.370 1.231 1.00 94.50 80 THR A O 1
ATOM 654 N N . THR A 1 81 ? 0.912 -12.130 1.349 1.00 95.56 81 THR A N 1
ATOM 655 C CA . THR A 1 81 ? 2.339 -11.965 1.054 1.00 95.56 81 THR A CA 1
ATOM 656 C C . THR A 1 81 ? 3.138 -11.715 2.333 1.00 95.56 81 THR A C 1
ATOM 658 O O . THR A 1 81 ? 2.737 -10.927 3.187 1.00 95.56 81 THR A O 1
ATOM 661 N N . GLU A 1 82 ? 4.311 -12.339 2.455 1.00 94.06 82 GLU A N 1
ATOM 662 C CA . GLU A 1 82 ? 5.184 -12.157 3.618 1.00 94.06 82 GLU A CA 1
ATOM 663 C C . GLU A 1 82 ? 6.051 -10.881 3.496 1.00 94.06 82 GLU A C 1
ATOM 665 O O . GLU A 1 82 ? 6.671 -10.639 2.450 1.00 94.06 82 GLU A O 1
ATOM 670 N N . PRO A 1 83 ? 6.125 -10.035 4.543 1.00 95.00 83 PRO A N 1
ATOM 671 C CA . PRO A 1 83 ? 6.987 -8.860 4.542 1.00 95.00 83 PRO A CA 1
ATOM 672 C C . PRO A 1 83 ? 8.462 -9.235 4.752 1.00 95.00 83 PRO A C 1
ATOM 674 O O . PRO A 1 83 ? 8.822 -9.945 5.682 1.00 95.00 83 PRO A O 1
ATOM 677 N N . GLU A 1 84 ? 9.352 -8.659 3.943 1.00 93.88 84 GLU A N 1
ATOM 678 C CA . GLU A 1 84 ? 10.796 -8.972 3.970 1.00 93.88 84 GLU A CA 1
ATOM 679 C C . GLU A 1 84 ? 11.612 -8.092 4.935 1.00 93.88 84 GLU A C 1
ATOM 681 O O . GLU A 1 84 ? 12.829 -8.229 5.049 1.00 93.88 84 GLU A O 1
ATOM 686 N N . SER A 1 85 ? 10.978 -7.129 5.608 1.00 96.06 85 SER A N 1
ATOM 687 C CA . SER A 1 85 ? 11.654 -6.226 6.543 1.00 96.06 85 SER A CA 1
ATOM 688 C C . SER A 1 85 ? 10.696 -5.681 7.595 1.00 96.06 85 SER A C 1
ATOM 690 O O . SER A 1 85 ? 9.477 -5.721 7.423 1.00 96.06 85 SER A O 1
ATOM 692 N N . LYS A 1 86 ? 11.241 -5.095 8.670 1.00 96.81 86 LYS A N 1
ATOM 693 C CA . LYS A 1 86 ? 10.427 -4.422 9.693 1.00 96.81 86 LYS A CA 1
ATOM 694 C C . LYS A 1 86 ? 9.572 -3.297 9.093 1.00 96.81 86 LYS A C 1
ATOM 696 O O . LYS A 1 86 ? 8.390 -3.209 9.405 1.00 96.81 86 LYS A O 1
ATOM 701 N N . LEU A 1 87 ? 10.139 -2.485 8.196 1.00 96.69 87 LEU A N 1
ATOM 702 C CA . LEU A 1 87 ? 9.392 -1.425 7.511 1.00 96.69 87 LEU A CA 1
ATOM 703 C C . LEU A 1 87 ? 8.285 -2.001 6.617 1.00 96.69 87 LEU A C 1
ATOM 705 O O . LEU A 1 87 ? 7.168 -1.492 6.625 1.00 96.69 87 LEU A O 1
ATOM 709 N N . ALA A 1 88 ? 8.573 -3.087 5.889 1.00 96.62 88 ALA A N 1
ATOM 710 C CA . ALA A 1 88 ? 7.562 -3.772 5.090 1.00 96.62 88 ALA A CA 1
ATOM 711 C C . ALA A 1 88 ? 6.436 -4.326 5.971 1.00 96.62 88 ALA A C 1
ATOM 713 O O . ALA A 1 88 ? 5.277 -4.180 5.612 1.00 96.62 88 ALA A O 1
ATOM 714 N N . ARG A 1 89 ? 6.750 -4.884 7.146 1.00 98.00 89 ARG A N 1
ATOM 715 C CA . ARG A 1 89 ? 5.742 -5.376 8.094 1.00 98.00 89 ARG A CA 1
ATOM 716 C C . ARG A 1 89 ? 4.809 -4.259 8.563 1.00 98.00 89 ARG A C 1
ATOM 718 O O . ARG A 1 89 ? 3.604 -4.452 8.547 1.00 98.00 89 ARG A O 1
ATOM 725 N N . ILE A 1 90 ? 5.352 -3.087 8.902 1.00 98.38 90 ILE A N 1
ATOM 726 C CA . ILE A 1 90 ? 4.552 -1.916 9.306 1.00 98.38 90 ILE A CA 1
ATOM 727 C C . ILE A 1 90 ? 3.624 -1.467 8.167 1.00 98.38 90 ILE A C 1
ATOM 729 O O . ILE A 1 90 ? 2.430 -1.265 8.375 1.00 98.38 90 ILE A O 1
ATOM 733 N N . MET A 1 91 ? 4.161 -1.358 6.950 1.00 97.69 91 MET A N 1
ATOM 734 C CA . MET A 1 91 ? 3.382 -1.017 5.757 1.00 97.69 91 MET A CA 1
ATOM 735 C C . MET A 1 91 ? 2.269 -2.039 5.476 1.00 97.69 91 MET A C 1
ATOM 737 O O . MET A 1 91 ? 1.151 -1.649 5.150 1.00 97.69 91 MET A O 1
ATOM 741 N N . PHE A 1 92 ? 2.569 -3.335 5.594 1.00 98.31 92 PHE A N 1
ATOM 742 C CA . PHE A 1 92 ? 1.609 -4.414 5.350 1.00 98.31 92 PHE A CA 1
ATOM 743 C C . PHE A 1 92 ? 0.496 -4.404 6.393 1.00 98.31 92 PHE A C 1
ATOM 745 O O . PHE A 1 92 ? -0.661 -4.505 6.007 1.00 98.31 92 PHE A O 1
ATOM 752 N N . SER A 1 93 ? 0.812 -4.200 7.676 1.00 98.44 93 SER A N 1
ATOM 753 C CA . SER A 1 93 ? -0.211 -4.032 8.713 1.00 98.44 93 SER A CA 1
ATOM 754 C C . SER A 1 93 ? -1.132 -2.850 8.411 1.00 98.44 93 SER A C 1
ATOM 756 O O . SER A 1 93 ? -2.344 -2.990 8.516 1.00 98.44 93 SER A O 1
ATOM 758 N N . CYS A 1 94 ? -0.586 -1.710 7.974 1.00 98.50 94 CYS A N 1
ATOM 759 C CA . CYS A 1 94 ? -1.389 -0.532 7.637 1.00 98.50 94 CYS A CA 1
ATOM 760 C C . CYS A 1 94 ? -2.345 -0.787 6.463 1.00 98.50 94 CYS A C 1
ATOM 762 O O . CYS A 1 94 ? -3.541 -0.536 6.582 1.00 98.50 94 CYS A O 1
ATOM 764 N N . TYR A 1 95 ? -1.856 -1.299 5.330 1.00 98.50 95 TYR A N 1
ATOM 765 C CA . TYR A 1 95 ? -2.740 -1.580 4.192 1.00 98.50 95 TYR A CA 1
ATOM 766 C C . TYR A 1 95 ? -3.658 -2.782 4.436 1.00 98.50 95 TYR A C 1
ATOM 768 O O . TYR A 1 95 ? -4.782 -2.791 3.945 1.00 98.50 95 TYR A O 1
ATOM 776 N N . GLY A 1 96 ? -3.223 -3.762 5.230 1.00 98.38 96 GLY A N 1
ATOM 777 C CA . GLY A 1 96 ? -4.066 -4.860 5.696 1.00 98.38 96 GLY A CA 1
ATOM 778 C C . GLY A 1 96 ? -5.219 -4.367 6.572 1.00 98.38 96 GLY A C 1
ATOM 779 O O . GLY A 1 96 ? -6.338 -4.851 6.424 1.00 98.38 96 GLY A O 1
ATOM 780 N N . ALA A 1 97 ? -4.984 -3.367 7.428 1.00 98.50 97 ALA A N 1
ATOM 781 C CA . ALA A 1 97 ? -6.030 -2.739 8.231 1.00 98.50 97 ALA A CA 1
ATOM 782 C C . ALA A 1 97 ? -7.043 -2.002 7.346 1.00 98.50 97 ALA A C 1
ATOM 784 O O . ALA A 1 97 ? -8.242 -2.224 7.474 1.00 98.50 97 ALA A O 1
ATOM 785 N N . LEU A 1 98 ? -6.570 -1.208 6.379 1.00 98.19 98 LEU A N 1
ATOM 786 C CA . LEU A 1 98 ? -7.442 -0.542 5.404 1.00 98.19 98 LEU A CA 1
ATOM 787 C C . LEU A 1 98 ? -8.255 -1.551 4.571 1.00 98.19 98 LEU A C 1
ATOM 789 O O . LEU A 1 98 ? -9.440 -1.342 4.329 1.00 98.19 98 LEU A O 1
ATOM 793 N N . ASN A 1 99 ? -7.655 -2.677 4.173 1.00 98.50 99 ASN A N 1
ATOM 794 C CA . ASN A 1 99 ? -8.359 -3.756 3.474 1.00 98.50 99 ASN A CA 1
ATOM 795 C C . ASN A 1 99 ? -9.420 -4.429 4.363 1.00 98.50 99 ASN A C 1
ATOM 797 O O . ASN A 1 99 ? -10.529 -4.702 3.910 1.00 98.50 99 ASN A O 1
ATOM 801 N N . ALA A 1 100 ? -9.101 -4.686 5.635 1.00 98.25 100 ALA A N 1
ATOM 802 C CA . ALA A 1 100 ? -10.048 -5.224 6.611 1.00 98.25 100 ALA A CA 1
ATOM 803 C C . ALA A 1 100 ? -11.231 -4.270 6.837 1.00 98.25 100 ALA A C 1
ATOM 805 O O . ALA A 1 100 ? -12.373 -4.721 6.910 1.00 98.25 100 ALA A O 1
ATOM 806 N N . GLN A 1 101 ? -10.976 -2.960 6.836 1.00 97.25 101 GLN A N 1
ATOM 807 C CA . GLN A 1 101 ? -12.015 -1.942 6.945 1.00 97.25 101 GLN A CA 1
ATOM 808 C C . GLN A 1 101 ? -12.975 -1.994 5.750 1.00 97.25 101 GLN A C 1
ATOM 810 O O . GLN A 1 101 ? -14.189 -1.988 5.941 1.00 97.25 101 GLN A O 1
ATOM 815 N N . LEU A 1 102 ? -12.455 -2.130 4.522 1.00 98.12 102 LEU A N 1
ATOM 816 C CA . LEU A 1 102 ? -13.277 -2.315 3.316 1.00 98.12 102 LEU A CA 1
ATOM 817 C C . LEU A 1 102 ? -14.116 -3.604 3.359 1.00 98.12 102 LEU A C 1
ATOM 819 O O . LEU A 1 102 ? -15.205 -3.649 2.791 1.00 98.12 102 LEU A O 1
ATOM 823 N N . LYS A 1 103 ? -13.634 -4.642 4.052 1.00 97.94 103 LYS A N 1
ATOM 824 C CA . LYS A 1 103 ? -14.367 -5.898 4.292 1.00 97.94 103 LYS A CA 1
ATOM 825 C C . LYS A 1 103 ? -15.404 -5.795 5.422 1.00 97.94 103 LYS A C 1
ATOM 827 O O . LYS A 1 103 ? -16.179 -6.731 5.598 1.00 97.94 103 LYS A O 1
ATOM 832 N N . GLY A 1 104 ? -15.418 -4.701 6.188 1.00 97.31 104 GLY A N 1
ATOM 833 C CA . GLY A 1 104 ? -16.258 -4.545 7.380 1.00 97.31 104 GLY A CA 1
ATOM 834 C C . GLY A 1 104 ? -15.768 -5.333 8.603 1.00 97.31 104 GLY A C 1
ATOM 835 O O . GLY A 1 104 ? -16.545 -5.578 9.522 1.00 97.31 104 GLY A O 1
ATOM 836 N N . ASP A 1 105 ? -14.500 -5.755 8.628 1.00 97.62 105 ASP A N 1
ATOM 837 C CA . ASP A 1 105 ? -13.893 -6.465 9.761 1.00 97.62 105 ASP A CA 1
ATOM 838 C C . ASP A 1 105 ? -13.229 -5.465 10.722 1.00 97.62 105 ASP A C 1
ATOM 840 O O . ASP A 1 105 ? -12.017 -5.226 10.692 1.00 97.62 105 ASP A O 1
ATOM 844 N N . GLU A 1 106 ? -14.050 -4.834 11.564 1.00 96.25 106 GLU A N 1
ATOM 845 C CA . GLU A 1 106 ? -13.618 -3.810 12.526 1.00 96.25 106 GLU A CA 1
ATOM 846 C C . GLU A 1 106 ? -12.600 -4.352 13.540 1.00 96.25 106 GLU A C 1
ATOM 848 O O . GLU A 1 106 ? -11.600 -3.696 13.838 1.00 96.25 106 GLU A O 1
ATOM 853 N N . ALA A 1 107 ? -12.803 -5.580 14.031 1.00 97.31 107 ALA A N 1
ATOM 854 C CA . ALA A 1 107 ? -11.914 -6.204 15.008 1.00 97.31 107 ALA A CA 1
ATOM 855 C C . ALA A 1 107 ? -10.504 -6.407 14.433 1.00 97.31 107 ALA A C 1
ATOM 857 O O . ALA A 1 107 ? -9.507 -6.073 15.082 1.00 97.31 107 ALA A O 1
ATOM 858 N N . ARG A 1 108 ? -10.409 -6.907 13.194 1.00 97.50 108 ARG A N 1
ATOM 859 C CA . ARG A 1 108 ? -9.129 -7.046 12.492 1.00 97.50 108 ARG A CA 1
ATOM 860 C C . ARG A 1 108 ? -8.514 -5.695 12.152 1.00 97.50 108 ARG A C 1
ATOM 862 O O . ARG A 1 108 ? -7.305 -5.540 12.313 1.00 97.50 108 ARG A O 1
ATOM 869 N N . THR A 1 109 ? -9.324 -4.730 11.717 1.00 98.12 109 THR A N 1
ATOM 870 C CA . THR A 1 109 ? -8.872 -3.360 11.419 1.00 98.12 109 THR A CA 1
ATOM 871 C C . THR A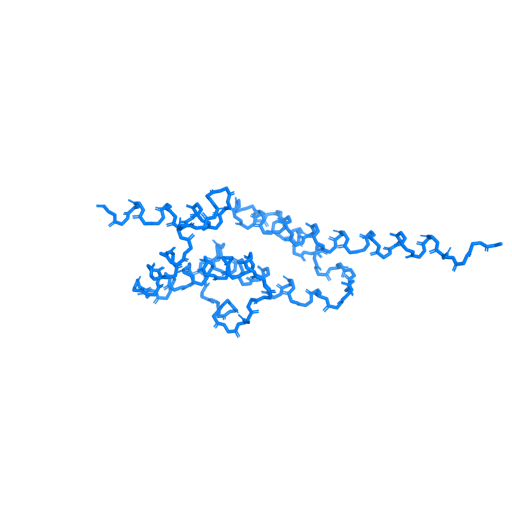 1 109 ? -8.175 -2.753 12.632 1.00 98.12 109 THR A C 1
ATOM 873 O O . THR A 1 109 ? -7.009 -2.360 12.549 1.00 98.12 109 THR A O 1
ATOM 876 N N . ARG A 1 110 ? -8.852 -2.765 13.788 1.00 97.81 110 ARG A N 1
ATOM 877 C CA . ARG A 1 110 ? -8.315 -2.248 15.048 1.00 97.81 110 ARG A CA 1
ATOM 878 C C . ARG A 1 110 ? -7.051 -2.992 15.471 1.00 97.81 110 ARG A C 1
ATOM 880 O O . ARG A 1 110 ? -6.035 -2.351 15.720 1.00 97.81 110 ARG A O 1
ATOM 887 N N . SER A 1 111 ? -7.075 -4.327 15.464 1.00 98.19 111 SER A N 1
ATOM 888 C CA . SER A 1 111 ? -5.916 -5.142 15.853 1.00 98.19 111 SER A CA 1
ATOM 889 C C . SER A 1 111 ? -4.668 -4.840 15.010 1.00 98.19 111 SER A C 1
ATOM 891 O O . SER A 1 111 ? -3.561 -4.732 15.545 1.00 98.19 111 SER A O 1
ATOM 893 N N . LEU A 1 112 ? -4.826 -4.666 13.694 1.00 98.31 112 LEU A N 1
ATOM 894 C CA . LEU A 1 112 ? -3.713 -4.361 12.797 1.00 98.31 112 LEU A CA 1
ATOM 895 C C . LEU A 1 112 ? -3.151 -2.953 13.026 1.00 98.31 112 LEU A C 1
ATOM 897 O O . LEU A 1 112 ? -1.927 -2.800 13.052 1.00 98.31 112 LEU A O 1
ATOM 901 N N . PHE A 1 113 ? -3.996 -1.943 13.244 1.00 98.44 113 PHE A N 1
ATOM 902 C CA . PHE A 1 113 ? -3.525 -0.591 13.553 1.00 98.44 113 PHE A CA 1
ATOM 903 C C . PHE A 1 113 ? -2.874 -0.487 14.939 1.00 98.44 113 PHE A C 1
ATOM 905 O O . PHE A 1 113 ? -1.789 0.088 15.059 1.00 98.44 113 PHE A O 1
ATOM 912 N N . GLU A 1 114 ? -3.447 -1.117 15.968 1.00 98.12 114 GLU A N 1
ATOM 913 C CA . GLU A 1 114 ? -2.843 -1.201 17.306 1.00 98.12 114 GLU A CA 1
ATOM 914 C C . GLU A 1 114 ? -1.455 -1.855 17.263 1.00 98.12 114 GLU A C 1
ATOM 916 O O . GLU A 1 114 ? -0.542 -1.429 17.969 1.00 98.12 114 GLU A O 1
ATOM 921 N N . SER A 1 115 ? -1.250 -2.838 16.377 1.00 98.00 115 SER A N 1
ATOM 922 C CA . SER A 1 115 ? 0.048 -3.510 16.233 1.00 98.00 115 SER A CA 1
ATOM 923 C C . SER A 1 115 ? 1.190 -2.591 15.771 1.00 98.00 115 SER A C 1
ATOM 925 O O . SER A 1 115 ? 2.358 -2.945 15.953 1.00 98.00 115 SER A O 1
ATOM 927 N N . ILE A 1 116 ? 0.880 -1.425 15.183 1.00 98.19 116 ILE A N 1
ATOM 928 C CA . ILE A 1 116 ? 1.876 -0.492 14.631 1.00 98.19 116 ILE A CA 1
ATOM 929 C C . ILE A 1 116 ? 1.861 0.904 15.263 1.00 98.19 116 ILE A C 1
ATOM 931 O O . ILE A 1 116 ? 2.795 1.665 15.022 1.00 98.19 116 ILE A O 1
ATOM 935 N N . VAL A 1 117 ? 0.865 1.252 16.085 1.00 97.06 117 VAL A N 1
ATOM 936 C CA . VAL A 1 117 ? 0.689 2.617 16.632 1.00 97.06 117 VAL A CA 1
ATOM 937 C C . VAL A 1 117 ? 1.875 3.104 17.484 1.00 97.06 117 VAL A C 1
ATOM 939 O O . VAL A 1 117 ? 2.118 4.306 17.594 1.00 97.06 117 VAL A O 1
ATOM 942 N N . HIS A 1 118 ? 2.638 2.172 18.062 1.00 97.00 118 HIS A N 1
ATOM 943 C CA . HIS A 1 118 ? 3.814 2.444 18.897 1.00 97.00 118 HIS A CA 1
ATOM 944 C C . HIS A 1 118 ? 5.154 2.387 18.139 1.00 97.00 118 HIS A C 1
ATOM 946 O O . HIS A 1 118 ? 6.214 2.499 18.756 1.00 97.00 118 HIS A O 1
ATOM 952 N N . GLU A 1 119 ? 5.137 2.171 16.821 1.00 98.19 119 GLU A N 1
ATOM 953 C CA . GLU A 1 119 ? 6.338 2.258 15.984 1.00 98.19 119 GLU A CA 1
ATOM 954 C C . GLU A 1 119 ? 6.724 3.736 15.740 1.00 98.19 119 GLU A C 1
ATOM 956 O O . GLU A 1 119 ? 6.137 4.646 16.322 1.00 98.19 119 GLU A O 1
ATOM 961 N N . ASN A 1 120 ? 7.747 4.009 14.918 1.00 97.75 120 ASN A N 1
ATOM 962 C CA . ASN A 1 120 ? 8.220 5.384 14.694 1.00 97.75 120 ASN A CA 1
ATOM 963 C C . ASN A 1 120 ? 7.082 6.294 14.153 1.00 97.75 120 ASN A C 1
ATOM 965 O O . ASN A 1 120 ? 6.649 6.072 13.019 1.00 97.75 120 ASN A O 1
ATOM 969 N N . PRO A 1 121 ? 6.655 7.341 14.892 1.00 97.12 121 PRO A N 1
ATOM 970 C CA . PRO A 1 121 ? 5.543 8.220 14.508 1.00 97.12 121 PRO A CA 1
ATOM 971 C C . PRO A 1 121 ? 5.830 9.108 13.285 1.00 97.12 121 PRO A C 1
ATOM 973 O O . PRO A 1 121 ? 4.916 9.707 12.723 1.00 97.12 121 PRO A O 1
ATOM 976 N N . GLU A 1 122 ? 7.082 9.198 12.830 1.00 96.88 122 GLU A N 1
ATOM 977 C CA . GLU A 1 122 ? 7.423 9.876 11.571 1.00 96.88 122 GLU A CA 1
ATOM 978 C C . GLU A 1 122 ? 7.035 9.052 10.332 1.00 96.88 122 GLU A C 1
ATOM 980 O O . GLU A 1 122 ? 7.021 9.568 9.214 1.00 96.88 122 GLU A O 1
ATOM 985 N N . LEU A 1 123 ? 6.726 7.762 10.502 1.00 97.19 123 LEU A N 1
ATOM 986 C CA . LEU A 1 123 ? 6.274 6.918 9.405 1.00 97.19 123 LEU A CA 1
ATOM 987 C C . LEU A 1 123 ? 4.812 7.219 9.078 1.00 97.19 123 LEU A C 1
ATOM 989 O O . LEU A 1 123 ? 3.934 7.062 9.922 1.00 97.19 123 LEU A O 1
ATOM 993 N N . PHE A 1 124 ? 4.545 7.516 7.807 1.00 95.94 124 PHE A N 1
ATOM 994 C CA . PHE A 1 124 ? 3.196 7.718 7.271 1.00 95.94 124 PHE A CA 1
ATOM 995 C C . PHE A 1 124 ? 2.191 6.642 7.732 1.00 95.94 124 PHE A C 1
ATOM 997 O O . PHE A 1 124 ? 1.114 6.962 8.216 1.00 95.94 124 PHE A O 1
ATOM 1004 N N . TYR A 1 125 ? 2.570 5.363 7.670 1.00 97.75 125 TYR A N 1
ATOM 1005 C CA . TYR A 1 125 ? 1.712 4.240 8.073 1.00 97.75 125 TYR A CA 1
ATOM 1006 C C . TYR A 1 125 ? 1.318 4.257 9.557 1.00 97.75 125 TYR A C 1
ATOM 1008 O O . TYR A 1 125 ? 0.227 3.826 9.917 1.00 97.75 125 TYR A O 1
ATOM 1016 N N . VAL A 1 126 ? 2.211 4.744 10.422 1.00 98.19 126 VAL A N 1
ATOM 1017 C CA . VAL A 1 126 ? 1.952 4.864 11.863 1.00 98.19 126 VAL A CA 1
ATOM 1018 C C . VAL A 1 126 ? 1.014 6.039 12.122 1.00 98.19 126 VAL A C 1
ATOM 1020 O O . VAL A 1 126 ? 0.108 5.922 12.939 1.00 98.19 126 VAL A O 1
ATOM 1023 N N . GLN A 1 127 ? 1.167 7.135 11.375 1.00 97.50 127 GLN A N 1
ATOM 1024 C CA . GLN A 1 127 ? 0.257 8.280 11.451 1.00 97.50 127 GLN A CA 1
ATOM 1025 C C . GLN A 1 127 ? -1.165 7.907 11.021 1.00 97.50 127 GLN A C 1
ATOM 1027 O O . GLN A 1 127 ? -2.120 8.336 11.658 1.00 97.50 127 GLN A O 1
ATOM 1032 N N . GLU A 1 128 ? -1.326 7.083 9.984 1.00 96.25 128 GLU A N 1
ATOM 1033 C CA . GLU A 1 128 ? -2.648 6.575 9.585 1.00 96.25 128 GLU A CA 1
ATOM 1034 C C . GLU A 1 128 ? -3.284 5.712 10.686 1.00 96.25 128 GLU A C 1
ATOM 1036 O O . GLU A 1 128 ? -4.460 5.888 11.000 1.00 96.25 128 GLU A O 1
ATOM 1041 N N . ALA A 1 129 ? -2.500 4.844 11.335 1.00 97.88 129 ALA A N 1
ATOM 1042 C CA . ALA A 1 129 ? -2.972 4.051 12.471 1.00 97.88 129 ALA A CA 1
ATOM 1043 C C . ALA A 1 129 ? -3.411 4.924 13.657 1.00 97.88 129 ALA A C 1
ATOM 1045 O O . ALA A 1 129 ? -4.460 4.679 14.249 1.00 97.88 129 ALA A O 1
ATOM 1046 N N . GLN A 1 130 ? -2.627 5.954 13.988 1.00 97.25 130 GLN A N 1
ATOM 1047 C CA . GLN A 1 130 ? -2.947 6.905 15.056 1.00 97.25 130 GLN A CA 1
ATOM 1048 C C . GLN A 1 130 ? -4.249 7.653 14.761 1.00 97.25 130 GLN A C 1
ATOM 1050 O O . GLN A 1 130 ? -5.146 7.643 15.598 1.00 97.25 130 GLN A O 1
ATOM 1055 N N . LYS A 1 131 ? -4.402 8.206 13.549 1.00 95.62 131 LYS A N 1
ATOM 1056 C CA . LYS A 1 131 ? -5.635 8.895 13.129 1.00 95.62 131 LYS A CA 1
ATOM 1057 C C . LYS A 1 131 ? -6.871 8.007 13.256 1.00 95.62 131 LYS A C 1
ATOM 1059 O O . LYS A 1 131 ? -7.910 8.480 13.703 1.00 95.62 131 LYS A O 1
ATOM 1064 N N . TYR A 1 132 ? -6.766 6.736 12.860 1.00 95.56 132 TYR A N 1
ATOM 1065 C CA . TYR A 1 132 ? -7.873 5.791 12.989 1.00 95.56 132 TYR A CA 1
ATOM 1066 C C . TYR A 1 132 ? -8.262 5.576 14.459 1.00 95.56 132 TYR A C 1
ATOM 1068 O O . TYR A 1 132 ? -9.427 5.716 14.814 1.00 95.56 132 TYR A O 1
ATOM 1076 N N . LEU A 1 133 ? -7.286 5.291 15.328 1.00 94.31 133 LEU A N 1
ATOM 1077 C CA . LEU A 1 133 ? -7.535 5.005 16.746 1.00 94.31 133 LEU A CA 1
ATOM 1078 C C . LEU A 1 133 ? -7.977 6.241 17.547 1.00 94.31 133 LEU A C 1
ATOM 1080 O O . LEU A 1 133 ? -8.681 6.103 18.542 1.00 94.31 133 LEU A O 1
ATOM 1084 N N . GLU A 1 134 ? -7.587 7.444 17.124 1.00 92.62 134 GLU A N 1
ATOM 1085 C CA . GLU A 1 134 ? -8.071 8.702 17.702 1.00 92.62 134 GLU A CA 1
ATOM 1086 C C . GLU A 1 134 ? -9.535 8.990 17.342 1.00 92.62 134 GLU A C 1
ATOM 1088 O O . GLU A 1 134 ? -10.253 9.541 18.170 1.00 92.62 134 GLU A O 1
ATOM 1093 N N . GLY A 1 135 ? -9.986 8.614 16.140 1.00 82.31 135 GLY A N 1
ATOM 1094 C CA . GLY A 1 135 ? -11.371 8.815 15.689 1.00 82.31 135 GLY A CA 1
ATOM 1095 C C . GLY A 1 135 ? -12.388 7.807 16.240 1.00 82.31 135 GLY A C 1
ATOM 1096 O O . GLY A 1 135 ? -13.588 8.034 16.120 1.00 82.31 135 GLY A O 1
ATOM 1097 N N . GLU A 1 136 ? -11.918 6.704 16.825 1.00 63.88 136 GLU A N 1
ATOM 1098 C CA . GLU A 1 136 ? -12.732 5.647 17.449 1.00 63.88 136 GLU A CA 1
ATOM 1099 C C . GLU A 1 136 ? -12.997 5.882 18.952 1.00 63.88 136 GLU A C 1
ATOM 1101 O O . GLU A 1 136 ? -13.745 5.116 19.567 1.00 63.88 136 GLU A O 1
ATOM 1106 N N . ASN A 1 137 ? -12.374 6.908 19.546 1.00 50.28 137 ASN A N 1
ATOM 1107 C CA . ASN A 1 137 ? -12.551 7.317 20.948 1.00 50.28 137 ASN A CA 1
ATOM 1108 C C . ASN A 1 137 ? -13.589 8.435 21.092 1.00 50.28 137 ASN A C 1
ATOM 1110 O O . ASN A 1 137 ? -14.299 8.427 22.125 1.00 50.28 137 ASN A O 1
#

Sequence (137 aa):
MSKYNLKKIWGRLRDYTFLISSFELLKVSIHLQDARDIAFFEEQLSKAPDSKGGKAKLVAQAQAIKDIVFNKEVNDYFDTTEPESKLARIMFSCYGALNAQLKGDEARTRSLFESIVHENPELFYVQEAQKYLEGEN

Foldseek 3Di:
DDPDDVVVVVVLVVLVCQLVVLLVQLLVCLQVLPPVSVVVSLVSLVPRDCRPVCSVVSNLVSVLSNQLRRVVHADCCLVPDDQPDPVSLLVSLLSQLSNCVSVVNPVSNLVSLVVNCPPDCVDPSNVSSVVVVVVVD

Organism: Streptococcus oralis (NCBI:txid1303)

pLDDT: mean 95.03, std 7.42, range [50.28, 98.81]